Protein AF-X0YBT2-F1 (afdb_monomer_lite)

Radius of gyration: 21.62 Å; chains: 1; bounding box: 45×39×60 Å

Secondary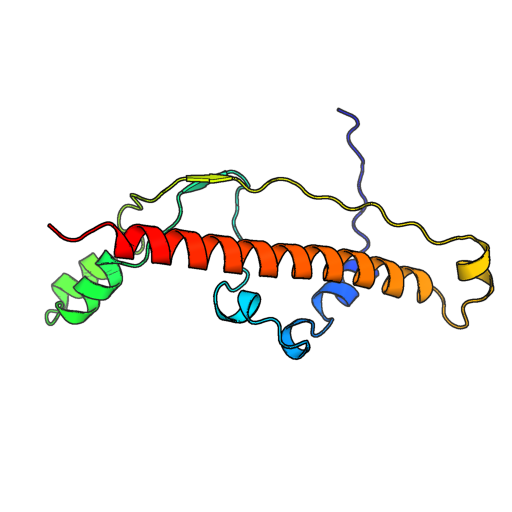 structure (DSSP, 8-state):
---------HHHHHHHHHS-GGGG--THHHHS-----S-SEEE----SHHHHHHHH--SHHHHHHHTSTT------EEE----PPP----HHHHHH-SSTTHHHHHHHHHHHHHHHHHHHHHHHHHHHHHHHHHHS---

Foldseek 3Di:
DPPPPDDDDPVLVVLLVPPPVVVVPQVLCVVPPDDDDPDQKDFDQDCDVLVVQVVVDPDPVSVVVSPPPCDDRPGDMGGHDDDDDDFDDDPVNCVPDPDHCPSVNVRSNVVVVVVSVVSSVVSVVVVVVVVVVVVPDDD

Sequence (139 aa):
MPTLDARVSMPLTGFVRSFPFDKQKKAGLIVAPKESVPSAVGTYKIRGQELADIHISDAAGDRSKANEIGAVVTGGTYETYPYSLGWFVSEREMREAAMALQPLKHAALSCAHALLLRHEVRVQTLAAATANATAIAPD

Structure (mmCIF, N/CA/C/O backbone):
data_AF-X0YBT2-F1
#
_entry.id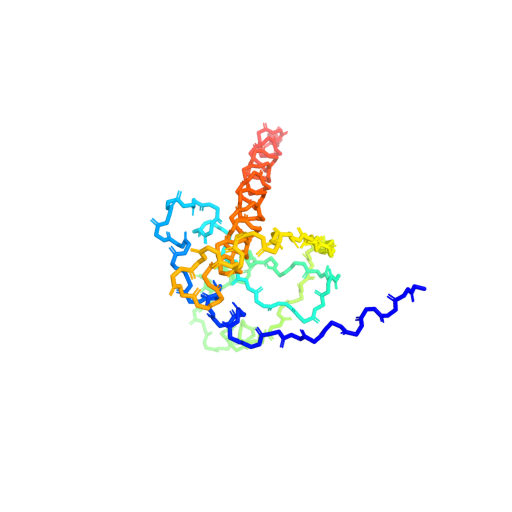   AF-X0YBT2-F1
#
loop_
_atom_site.group_PDB
_atom_site.id
_atom_site.type_symbol
_atom_site.label_atom_id
_atom_site.label_alt_id
_atom_site.label_comp_id
_atom_site.label_asym_id
_atom_site.label_entity_id
_atom_site.label_seq_id
_atom_site.pdbx_PDB_ins_code
_atom_site.Cartn_x
_atom_site.Cartn_y
_atom_site.Cartn_z
_atom_site.occupancy
_atom_site.B_iso_or_equiv
_atom_site.auth_seq_id
_atom_site.auth_comp_id
_atom_site.auth_asym_id
_atom_site.auth_atom_id
_atom_site.pdbx_PDB_model_num
ATOM 1 N N . MET A 1 1 ? -16.823 1.591 -19.562 1.00 34.88 1 MET A N 1
ATOM 2 C CA . MET A 1 1 ? -15.486 1.556 -18.930 1.00 34.88 1 MET A CA 1
ATOM 3 C C . MET A 1 1 ? -14.624 0.608 -19.741 1.00 34.88 1 MET A C 1
ATOM 5 O O . MET A 1 1 ? -15.108 -0.490 -19.989 1.00 34.88 1 MET A O 1
ATOM 9 N N . PRO A 1 2 ? -13.425 0.987 -20.209 1.00 33.88 2 PRO A N 1
ATOM 10 C CA . PRO A 1 2 ? -12.540 0.004 -20.814 1.00 33.88 2 PRO A CA 1
ATOM 11 C C . PRO A 1 2 ? -12.146 -1.002 -19.728 1.00 33.88 2 PRO A C 1
ATOM 13 O O . PRO A 1 2 ? -11.525 -0.641 -18.728 1.00 33.88 2 PRO A O 1
ATOM 16 N N . THR A 1 3 ? -12.562 -2.255 -19.898 1.00 39.53 3 THR A N 1
ATOM 17 C CA . THR A 1 3 ? -12.063 -3.401 -19.141 1.00 39.53 3 THR A CA 1
ATOM 18 C C . THR A 1 3 ? -10.612 -3.600 -19.553 1.00 39.53 3 THR A C 1
ATOM 20 O O . THR A 1 3 ? -10.318 -4.267 -20.542 1.00 39.53 3 THR A O 1
ATOM 23 N N . LEU A 1 4 ? -9.702 -2.928 -18.848 1.00 45.66 4 LEU A N 1
ATOM 24 C CA . LEU A 1 4 ? -8.281 -3.234 -18.905 1.00 45.66 4 LEU A CA 1
ATOM 25 C C . LEU A 1 4 ? -8.142 -4.688 -18.464 1.00 45.66 4 LEU A C 1
ATOM 27 O O . LEU A 1 4 ? -8.299 -5.000 -17.285 1.00 45.66 4 LEU A O 1
ATOM 31 N N . ASP A 1 5 ? -7.890 -5.563 -19.430 1.00 40.88 5 ASP A N 1
ATOM 32 C CA . ASP A 1 5 ? -7.554 -6.966 -19.223 1.00 40.88 5 ASP A CA 1
ATOM 33 C C . ASP A 1 5 ? -6.140 -7.008 -18.612 1.00 40.88 5 ASP A C 1
ATOM 35 O O . ASP A 1 5 ? -5.126 -7.274 -19.263 1.00 40.88 5 ASP A O 1
ATOM 39 N N . ALA A 1 6 ? -6.045 -6.548 -17.362 1.00 57.22 6 ALA A N 1
ATOM 40 C CA . ALA A 1 6 ? -4.801 -6.341 -16.650 1.00 57.22 6 ALA A CA 1
ATOM 41 C C . ALA A 1 6 ? -4.246 -7.710 -16.263 1.00 57.22 6 ALA A C 1
ATOM 43 O O . ALA A 1 6 ? -4.554 -8.263 -15.207 1.00 57.22 6 ALA A O 1
ATOM 44 N N . ARG A 1 7 ? -3.411 -8.278 -17.134 1.00 68.94 7 ARG A N 1
ATOM 45 C CA . ARG A 1 7 ? -2.660 -9.489 -16.809 1.00 68.94 7 ARG A CA 1
ATOM 46 C C . ARG A 1 7 ? -1.688 -9.169 -15.679 1.00 68.94 7 ARG A C 1
ATOM 48 O O . ARG A 1 7 ? -0.744 -8.397 -15.847 1.00 68.94 7 ARG A O 1
ATOM 55 N N . VAL A 1 8 ? -1.928 -9.764 -14.516 1.00 76.94 8 VAL A N 1
ATOM 56 C CA . VAL A 1 8 ? -1.062 -9.603 -13.348 1.00 76.94 8 VAL A CA 1
ATOM 57 C C . VAL A 1 8 ? 0.274 -10.290 -13.623 1.00 76.94 8 VAL A C 1
ATOM 59 O O . VAL A 1 8 ? 0.343 -11.502 -13.821 1.00 76.94 8 VAL A O 1
ATOM 62 N N . SER A 1 9 ? 1.357 -9.514 -13.624 1.00 82.94 9 SER A N 1
ATOM 63 C CA . SER A 1 9 ? 2.711 -10.058 -13.734 1.00 82.94 9 SER A CA 1
ATOM 64 C C . SER A 1 9 ? 3.145 -10.664 -12.400 1.00 82.94 9 SER A C 1
ATOM 66 O O . SER A 1 9 ? 3.625 -9.958 -11.513 1.00 82.94 9 SER A O 1
ATOM 68 N N . MET A 1 10 ? 3.013 -11.986 -12.266 1.00 85.06 10 MET A N 1
ATOM 69 C CA . MET A 1 10 ? 3.407 -12.717 -11.054 1.00 85.06 10 MET A CA 1
ATOM 70 C C . MET A 1 10 ? 4.856 -12.440 -10.600 1.00 85.06 10 MET A C 1
ATOM 72 O O . MET A 1 10 ? 5.048 -12.225 -9.401 1.00 85.06 10 MET A O 1
ATOM 76 N N . PRO A 1 11 ? 5.873 -12.358 -11.490 1.00 85.75 11 PRO A N 1
ATOM 77 C CA . PRO A 1 11 ? 7.245 -12.049 -11.078 1.00 85.75 11 PRO A CA 1
ATOM 78 C C . PRO A 1 11 ? 7.400 -10.654 -10.462 1.00 85.75 11 PRO A C 1
ATOM 80 O O . PRO A 1 11 ? 8.084 -10.493 -9.451 1.00 85.75 11 PRO A O 1
ATOM 83 N N . LEU A 1 12 ? 6.755 -9.640 -11.048 1.00 85.62 12 LEU A N 1
ATOM 84 C CA . LEU A 1 12 ? 6.819 -8.268 -10.537 1.00 85.62 12 LEU A CA 1
ATOM 85 C C . LEU A 1 12 ? 6.006 -8.123 -9.248 1.00 85.62 12 LEU A C 1
ATOM 87 O O . LEU A 1 12 ? 6.476 -7.507 -8.294 1.00 85.62 12 LEU A O 1
ATOM 91 N N . THR A 1 13 ? 4.824 -8.741 -9.181 1.00 87.31 13 THR A N 1
ATOM 92 C CA . THR A 1 13 ? 3.996 -8.756 -7.970 1.00 87.31 13 THR A CA 1
ATOM 93 C C . THR A 1 13 ? 4.713 -9.443 -6.808 1.00 87.31 13 THR A C 1
ATOM 95 O O . THR A 1 13 ? 4.731 -8.898 -5.704 1.00 87.31 13 THR A O 1
ATOM 98 N N . GLY A 1 14 ? 5.336 -10.602 -7.045 1.00 88.00 14 GLY A N 1
ATOM 99 C CA . GLY A 1 14 ? 6.124 -11.312 -6.036 1.00 88.00 14 GLY A CA 1
ATOM 100 C C . GLY A 1 14 ? 7.298 -10.472 -5.535 1.00 88.00 14 GLY A C 1
ATOM 101 O O . GLY A 1 14 ? 7.470 -10.317 -4.327 1.00 88.00 14 GLY A O 1
ATOM 102 N N . PHE A 1 15 ? 8.037 -9.845 -6.456 1.00 90.69 15 PHE A N 1
ATOM 103 C CA . PHE A 1 15 ? 9.142 -8.952 -6.115 1.00 90.69 15 PHE A CA 1
ATOM 104 C C . PHE A 1 15 ? 8.697 -7.788 -5.219 1.00 90.69 15 PHE A C 1
ATOM 106 O O . PHE A 1 15 ? 9.249 -7.617 -4.134 1.00 90.69 15 PHE A O 1
ATOM 113 N N . VAL A 1 16 ? 7.662 -7.037 -5.615 1.00 89.00 16 VAL A N 1
ATOM 114 C CA . VAL A 1 16 ? 7.165 -5.891 -4.832 1.00 89.00 16 VAL A CA 1
ATOM 115 C C . VAL A 1 16 ? 6.667 -6.324 -3.450 1.00 89.00 16 VAL A C 1
ATOM 117 O O . VAL A 1 16 ? 6.944 -5.641 -2.470 1.00 89.00 16 VAL A O 1
ATOM 120 N N . ARG A 1 17 ? 5.971 -7.464 -3.336 1.00 86.38 17 ARG A N 1
ATOM 121 C CA . ARG A 1 17 ? 5.488 -7.978 -2.039 1.00 86.38 17 ARG A CA 1
ATOM 122 C C . ARG A 1 17 ? 6.617 -8.418 -1.109 1.00 86.38 17 ARG A C 1
ATOM 124 O O . ARG A 1 17 ? 6.492 -8.253 0.098 1.00 86.38 17 ARG A O 1
ATOM 131 N N . SER A 1 18 ? 7.692 -8.973 -1.666 1.00 86.31 18 SER A N 1
ATOM 132 C CA . SER A 1 18 ? 8.875 -9.398 -0.904 1.00 86.31 18 SER A CA 1
ATOM 133 C C . SER A 1 18 ? 9.801 -8.248 -0.510 1.00 86.31 18 SER A C 1
ATOM 135 O O . SER A 1 18 ? 10.706 -8.437 0.302 1.00 86.31 18 SER A O 1
ATOM 137 N N . PHE A 1 19 ? 9.613 -7.065 -1.100 1.00 84.88 19 PHE A N 1
ATOM 138 C CA . PHE A 1 19 ? 10.490 -5.939 -0.845 1.00 84.88 19 PHE A CA 1
ATOM 139 C C . PHE A 1 19 ? 10.264 -5.410 0.584 1.00 84.88 19 PHE A C 1
ATOM 141 O O . PHE A 1 19 ? 9.123 -5.100 0.941 1.00 84.88 19 PHE A O 1
ATOM 148 N N . PRO A 1 20 ? 11.322 -5.286 1.408 1.00 82.06 20 PRO A N 1
ATOM 149 C CA . PRO A 1 20 ? 11.199 -4.970 2.829 1.00 82.06 20 PRO A CA 1
ATOM 150 C C . PRO A 1 20 ? 10.957 -3.470 3.056 1.00 82.06 20 PRO A C 1
ATOM 152 O O . PRO A 1 20 ? 11.824 -2.728 3.523 1.00 82.06 20 PRO A O 1
ATOM 155 N N . PHE A 1 21 ? 9.765 -3.002 2.685 1.00 76.19 21 PHE A N 1
ATOM 156 C CA . PHE A 1 21 ? 9.324 -1.624 2.916 1.00 76.19 21 PHE A CA 1
ATOM 157 C C . PHE A 1 21 ? 9.191 -1.289 4.408 1.00 76.19 21 PHE A C 1
ATOM 159 O O . PHE A 1 21 ? 9.362 -0.139 4.804 1.00 76.19 21 PHE A O 1
ATOM 166 N N . ASP A 1 22 ? 8.923 -2.294 5.235 1.00 66.19 22 ASP A N 1
ATOM 167 C CA . ASP A 1 22 ? 8.889 -2.232 6.698 1.00 66.19 22 ASP A CA 1
ATOM 168 C C . ASP A 1 22 ? 10.217 -1.738 7.296 1.00 66.19 22 ASP A C 1
ATOM 170 O O . ASP A 1 22 ? 10.229 -0.933 8.229 1.00 66.19 22 ASP A O 1
ATOM 174 N N . LYS A 1 23 ? 11.350 -2.116 6.692 1.00 67.81 23 LYS A N 1
ATOM 175 C CA . LYS A 1 23 ? 12.685 -1.663 7.118 1.00 67.81 23 LYS A CA 1
ATOM 176 C C . LYS A 1 23 ? 12.969 -0.191 6.792 1.00 67.81 23 LYS A C 1
ATOM 178 O O . LYS A 1 23 ? 13.963 0.354 7.268 1.00 67.81 23 LYS A O 1
ATOM 183 N N . GLN A 1 24 ? 12.105 0.487 6.030 1.00 65.88 24 GLN A N 1
ATOM 184 C CA . GLN A 1 24 ? 12.281 1.888 5.619 1.00 65.88 24 GLN A CA 1
ATOM 185 C C . GLN A 1 24 ? 11.747 2.923 6.636 1.00 65.88 24 GLN A C 1
ATOM 187 O O . GLN A 1 24 ? 11.526 4.078 6.270 1.00 65.88 24 GLN A O 1
ATOM 192 N N . LYS A 1 25 ? 11.566 2.541 7.913 1.00 64.25 25 LYS A N 1
ATOM 193 C CA . LYS A 1 25 ? 11.139 3.420 9.029 1.00 64.25 25 LYS A CA 1
ATOM 194 C C . LYS A 1 25 ? 9.819 4.163 8.765 1.00 64.25 25 LYS A C 1
ATOM 196 O O . LYS A 1 25 ? 9.723 5.374 8.954 1.00 64.25 25 LYS A O 1
ATOM 201 N N . LYS A 1 26 ? 8.795 3.447 8.303 1.00 68.44 26 LYS A N 1
ATOM 202 C CA . LYS A 1 26 ? 7.454 4.000 8.071 1.00 68.44 26 LYS A CA 1
ATOM 203 C C . LYS A 1 26 ? 6.565 3.696 9.280 1.00 68.44 26 LYS A C 1
ATOM 205 O O . LYS A 1 26 ? 6.170 2.551 9.482 1.00 68.44 26 LYS A O 1
ATOM 210 N N . ALA A 1 27 ? 6.321 4.703 10.119 1.00 72.44 27 ALA A N 1
ATOM 211 C CA . ALA A 1 27 ? 5.572 4.546 11.367 1.00 72.44 27 ALA A CA 1
ATOM 212 C C . ALA A 1 27 ? 4.098 4.200 11.112 1.00 72.44 27 ALA A C 1
ATOM 214 O O . ALA A 1 27 ? 3.492 3.466 11.891 1.00 72.44 27 ALA A O 1
ATOM 215 N N . GLY A 1 28 ? 3.534 4.665 9.997 1.00 75.12 28 GLY A N 1
ATOM 216 C CA . GLY A 1 28 ? 2.154 4.391 9.627 1.00 75.12 28 GLY A CA 1
ATOM 217 C C . GLY A 1 28 ? 1.863 2.907 9.436 1.00 75.12 28 GLY A C 1
ATOM 218 O O . GLY A 1 28 ? 0.782 2.478 9.807 1.00 75.12 28 GLY A O 1
ATOM 219 N N . LEU A 1 29 ? 2.813 2.099 8.951 1.00 76.25 29 LEU A N 1
ATOM 220 C CA . LEU A 1 29 ? 2.633 0.640 8.848 1.00 76.25 29 LEU A CA 1
ATOM 221 C C . LEU A 1 29 ? 2.669 -0.090 10.199 1.00 76.25 29 LEU A C 1
ATOM 223 O O . LEU A 1 29 ? 2.171 -1.208 10.290 1.00 76.25 29 LEU A O 1
ATOM 227 N N . ILE A 1 30 ? 3.265 0.521 11.225 1.00 77.38 30 ILE A N 1
ATOM 228 C CA . ILE A 1 30 ? 3.274 -0.010 12.595 1.00 77.38 30 ILE A CA 1
ATOM 229 C C . ILE A 1 30 ? 1.946 0.329 13.279 1.00 77.38 30 ILE A C 1
ATOM 231 O O . ILE A 1 30 ? 1.344 -0.525 13.920 1.00 77.38 30 ILE A O 1
ATOM 235 N N . VAL A 1 31 ? 1.485 1.573 13.122 1.00 75.69 31 VAL A N 1
ATOM 236 C CA . VAL A 1 31 ? 0.255 2.082 13.751 1.00 75.69 31 VAL A CA 1
ATOM 237 C C . VAL A 1 31 ? -1.004 1.553 13.057 1.00 75.69 31 VAL A C 1
ATOM 239 O O . VAL A 1 31 ? -1.988 1.235 13.717 1.00 75.69 31 VAL A O 1
ATOM 242 N N . ALA A 1 32 ? -0.976 1.450 11.729 1.00 79.06 32 ALA A N 1
ATOM 243 C CA . ALA A 1 32 ? -2.058 0.950 10.892 1.00 79.06 32 ALA A CA 1
ATOM 244 C C . ALA A 1 32 ? -1.514 -0.166 9.977 1.00 79.06 32 ALA A C 1
ATOM 246 O O . ALA A 1 32 ? -1.108 0.099 8.837 1.00 79.06 32 ALA A O 1
ATOM 247 N N . PRO A 1 33 ? -1.447 -1.416 10.472 1.00 78.88 33 PRO A N 1
ATOM 248 C CA . PRO A 1 33 ? -0.960 -2.540 9.686 1.00 78.88 33 PRO A CA 1
ATOM 249 C C . PRO A 1 33 ? -1.893 -2.838 8.509 1.00 78.88 33 PRO A C 1
ATOM 251 O O . PRO A 1 33 ? -3.095 -2.577 8.537 1.00 78.88 33 PRO A O 1
ATOM 254 N N . LYS A 1 34 ? -1.325 -3.410 7.445 1.00 80.25 34 LYS A N 1
ATOM 255 C CA . LYS A 1 34 ? -2.097 -3.818 6.268 1.00 80.25 34 LYS A CA 1
ATOM 256 C C . LYS A 1 34 ? -2.913 -5.065 6.595 1.00 80.25 34 LYS A C 1
ATOM 258 O O . LYS A 1 34 ? -2.334 -6.106 6.893 1.00 80.25 34 LYS A O 1
ATOM 263 N N . GLU A 1 35 ? -4.225 -4.980 6.426 1.00 79.44 35 GLU A N 1
ATOM 264 C CA . GLU A 1 35 ? -5.130 -6.126 6.504 1.00 79.44 35 GLU A CA 1
ATOM 265 C C . GLU A 1 35 ? -5.818 -6.368 5.158 1.00 79.44 35 GLU A C 1
ATOM 267 O O . GLU A 1 35 ? -6.077 -5.442 4.386 1.00 79.44 35 GLU A O 1
ATOM 272 N N . SER A 1 36 ? -6.089 -7.638 4.856 1.00 81.56 36 SER A N 1
ATOM 273 C CA . SER A 1 36 ? -6.846 -8.010 3.664 1.00 81.56 36 SER A CA 1
ATOM 274 C C . SER A 1 36 ? -8.334 -7.860 3.948 1.00 81.56 36 SER A C 1
ATOM 276 O O . SER A 1 36 ? -8.856 -8.522 4.841 1.00 81.56 36 SER A O 1
ATOM 278 N N . VAL A 1 37 ? -9.022 -7.046 3.150 1.00 80.50 37 VAL A N 1
ATOM 279 C CA . VAL A 1 37 ? -10.479 -6.883 3.209 1.00 80.50 37 VAL A CA 1
ATOM 280 C C . VAL A 1 37 ? -11.133 -7.438 1.940 1.00 80.50 37 VAL A C 1
ATOM 282 O O . VAL A 1 37 ? -10.558 -7.312 0.857 1.00 80.50 37 VAL A O 1
ATOM 285 N N . PRO A 1 38 ? -12.316 -8.071 2.041 1.00 77.38 38 PRO A N 1
ATOM 286 C CA . PRO A 1 38 ? -12.982 -8.695 0.896 1.00 77.38 38 PRO A CA 1
ATOM 287 C C . PRO A 1 38 ? -13.698 -7.690 -0.021 1.00 77.38 38 PRO A C 1
ATOM 289 O O . PRO A 1 38 ? -14.044 -8.040 -1.145 1.00 77.38 38 PRO A O 1
ATOM 292 N N . SER A 1 39 ? -13.938 -6.460 0.445 1.00 81.38 39 SER A N 1
ATOM 293 C CA . SER A 1 39 ? -14.692 -5.431 -0.275 1.00 81.38 39 SER A CA 1
ATOM 294 C C . SER A 1 39 ? -13.987 -4.078 -0.208 1.00 81.38 39 SER A C 1
ATOM 296 O O . SER A 1 39 ? -13.318 -3.765 0.775 1.00 81.38 39 SER A O 1
ATOM 298 N N . ALA A 1 40 ? -14.173 -3.267 -1.252 1.00 80.19 40 ALA A N 1
ATOM 299 C CA . ALA A 1 40 ? -13.715 -1.882 -1.299 1.00 80.19 40 ALA A CA 1
ATOM 300 C C . ALA A 1 40 ? -14.571 -0.943 -0.432 1.00 80.19 40 ALA A C 1
ATOM 302 O O . ALA A 1 40 ? -14.104 0.115 -0.025 1.00 80.19 40 ALA A O 1
ATOM 303 N N . VAL A 1 41 ? -15.816 -1.324 -0.141 1.00 83.50 41 VAL A N 1
ATOM 304 C CA . VAL A 1 41 ? -16.738 -0.572 0.720 1.00 83.50 41 VAL A CA 1
ATOM 305 C C . VAL A 1 41 ? -17.231 -1.489 1.828 1.00 83.50 41 VAL A C 1
ATOM 307 O O . VAL A 1 41 ? -17.612 -2.633 1.563 1.00 83.50 41 VAL A O 1
ATOM 310 N N . GLY A 1 42 ? -17.240 -0.998 3.063 1.00 82.50 42 GLY A N 1
ATOM 311 C CA . GLY A 1 42 ? -17.723 -1.769 4.202 1.00 82.50 42 GLY A CA 1
ATOM 312 C C . GLY A 1 42 ? -17.780 -0.959 5.489 1.00 82.50 42 GLY A C 1
ATOM 313 O O . GLY A 1 42 ? -17.745 0.269 5.475 1.00 82.50 42 GLY A O 1
ATOM 314 N N . THR A 1 43 ? -17.874 -1.655 6.616 1.00 77.06 43 THR A N 1
ATOM 315 C CA . THR A 1 43 ? -17.889 -1.062 7.957 1.00 77.06 43 THR A CA 1
ATOM 316 C C . THR A 1 43 ? -16.633 -1.452 8.729 1.00 77.06 43 THR A C 1
ATOM 318 O O . THR A 1 43 ? -16.162 -2.590 8.651 1.00 77.06 43 THR A O 1
ATOM 321 N N . TYR A 1 44 ? -16.048 -0.498 9.457 1.00 72.81 44 TYR A N 1
ATOM 322 C CA . TYR A 1 44 ? -14.892 -0.768 10.309 1.00 72.81 44 TYR A CA 1
ATOM 323 C C . TYR A 1 44 ? -15.291 -1.644 11.492 1.00 72.81 44 TYR A C 1
ATOM 325 O O . TYR A 1 44 ? -16.198 -1.279 12.238 1.00 72.81 44 TYR A O 1
ATOM 333 N N . LYS A 1 45 ? -14.542 -2.725 11.741 1.00 70.56 45 LYS A N 1
ATOM 334 C CA . LYS A 1 45 ? -14.622 -3.447 13.015 1.00 70.56 45 LYS A CA 1
ATOM 335 C C . LYS A 1 45 ? -13.914 -2.647 14.111 1.00 70.56 45 LYS A C 1
ATOM 337 O O . LYS A 1 45 ? -12.690 -2.681 14.210 1.00 70.56 45 LYS A O 1
ATOM 342 N N . ILE A 1 46 ? -14.679 -1.933 14.938 1.00 66.31 46 ILE A N 1
ATOM 343 C CA . ILE A 1 46 ? -14.148 -1.217 16.105 1.00 66.31 46 ILE A CA 1
ATOM 344 C C . ILE A 1 46 ? -13.945 -2.223 17.244 1.00 66.31 46 ILE A C 1
ATOM 346 O O . ILE A 1 46 ? -14.906 -2.713 17.830 1.00 66.31 46 ILE A O 1
ATOM 350 N N . ARG A 1 47 ? -12.686 -2.526 17.579 1.00 61.91 47 ARG A N 1
ATOM 351 C CA . ARG A 1 47 ? -12.326 -3.425 18.691 1.00 61.91 47 ARG A CA 1
ATOM 352 C C . ARG A 1 47 ? -12.253 -2.660 20.018 1.00 61.91 47 ARG A C 1
ATOM 354 O O . ARG A 1 47 ? -11.176 -2.509 20.578 1.00 61.91 47 ARG A O 1
ATOM 361 N N . GLY A 1 48 ? -13.381 -2.112 20.469 1.00 54.34 48 GLY A N 1
ATOM 362 C CA . GLY A 1 48 ? -13.475 -1.330 21.713 1.00 54.34 48 GLY A CA 1
ATOM 363 C C . GLY A 1 48 ? -14.185 -2.085 22.837 1.00 54.34 48 GLY A C 1
ATOM 364 O O . GLY A 1 48 ? -13.570 -2.419 23.844 1.00 54.34 48 GLY A O 1
ATOM 365 N N . GLN A 1 49 ? -15.469 -2.402 22.640 1.00 51.31 49 GLN A N 1
ATOM 366 C CA . GLN A 1 49 ? -16.279 -3.140 23.621 1.00 51.31 49 GLN A CA 1
ATOM 367 C C . GLN A 1 49 ? -15.768 -4.566 23.858 1.00 51.31 49 GLN A C 1
ATOM 369 O O . GLN A 1 49 ? -15.638 -4.969 25.006 1.00 51.31 49 GLN A O 1
ATOM 374 N N . GLU A 1 50 ? -15.345 -5.275 22.803 1.00 52.38 50 GLU A N 1
ATOM 375 C CA . GLU A 1 50 ? -14.774 -6.627 22.930 1.00 52.38 50 GLU A CA 1
ATOM 376 C C . GLU A 1 50 ? -13.543 -6.658 23.867 1.00 52.38 50 GLU A C 1
ATOM 378 O O . GLU A 1 50 ? -13.362 -7.618 24.607 1.00 52.38 50 GLU A O 1
ATOM 383 N N . LEU A 1 51 ? -12.705 -5.609 23.885 1.00 53.88 51 LEU A N 1
ATOM 384 C CA . LEU A 1 51 ? -11.541 -5.529 24.784 1.00 53.88 51 LEU A CA 1
ATOM 385 C C . LEU A 1 51 ? -11.935 -5.237 26.241 1.00 53.88 51 LEU A C 1
ATOM 387 O O . LEU A 1 51 ? -11.275 -5.735 27.154 1.00 53.88 51 LEU A O 1
ATOM 391 N N . ALA A 1 52 ? -12.998 -4.456 26.462 1.00 50.69 52 ALA A N 1
ATOM 392 C CA . ALA A 1 52 ? -13.537 -4.199 27.796 1.00 50.69 52 ALA A CA 1
ATOM 393 C C . ALA A 1 52 ? -14.195 -5.460 28.387 1.00 50.69 52 ALA A C 1
ATOM 395 O O . ALA A 1 52 ? -13.946 -5.789 29.544 1.00 50.69 52 ALA A O 1
ATOM 396 N N . ASP A 1 53 ? -14.941 -6.216 27.578 1.00 50.81 53 ASP A N 1
ATOM 397 C CA . ASP A 1 53 ? -15.620 -7.449 28.002 1.00 50.81 53 ASP A CA 1
ATOM 398 C C . ASP A 1 53 ? -14.632 -8.591 28.322 1.00 50.81 53 ASP A C 1
ATOM 400 O O . ASP A 1 53 ? -14.850 -9.373 29.254 1.00 50.81 53 ASP A O 1
ATOM 404 N N . ILE A 1 54 ? -13.489 -8.659 27.623 1.00 54.50 54 ILE A N 1
ATOM 405 C CA . ILE A 1 54 ? -12.400 -9.604 27.943 1.00 54.50 54 ILE A CA 1
ATOM 406 C C . ILE A 1 54 ? -11.851 -9.369 29.360 1.00 54.50 54 ILE A C 1
ATOM 408 O O . ILE A 1 54 ? -11.520 -10.334 30.045 1.00 54.50 54 ILE A O 1
ATOM 412 N N . HIS A 1 55 ? -11.790 -8.117 29.823 1.00 50.97 55 HIS A N 1
ATOM 413 C CA . HIS A 1 55 ? -11.310 -7.779 31.168 1.00 50.97 55 HIS A CA 1
ATOM 414 C C . HIS A 1 55 ? -12.322 -8.080 32.289 1.00 50.97 55 HIS A C 1
ATOM 416 O O . HIS A 1 55 ? -11.925 -8.116 33.451 1.00 50.97 55 HIS A O 1
ATOM 422 N N . ILE A 1 56 ? -13.605 -8.282 31.964 1.00 50.97 56 ILE A N 1
ATOM 423 C CA . ILE A 1 56 ? -14.699 -8.421 32.946 1.00 50.97 56 ILE A CA 1
ATOM 424 C C . ILE A 1 56 ? -15.219 -9.878 33.021 1.00 50.97 56 ILE A C 1
ATOM 426 O O . ILE A 1 56 ? -15.856 -10.263 34.001 1.00 50.97 56 ILE A O 1
ATOM 430 N N . SER A 1 57 ? -14.929 -10.728 32.026 1.00 52.00 57 SER A N 1
ATOM 431 C CA . SER A 1 57 ? -15.461 -12.103 31.945 1.00 52.00 57 SER A CA 1
ATOM 432 C C . SER A 1 57 ? -14.662 -13.155 32.749 1.00 52.00 57 SER A C 1
ATOM 434 O O . SER A 1 57 ? -13.851 -13.927 32.223 1.00 52.00 57 SER A O 1
ATOM 436 N N . ASP A 1 58 ? -14.947 -13.259 34.049 1.00 52.47 58 ASP A N 1
ATOM 437 C CA . ASP A 1 58 ? -14.367 -14.298 34.924 1.00 52.47 58 ASP A CA 1
ATOM 438 C C . ASP A 1 58 ? -15.072 -15.670 34.836 1.00 52.47 58 ASP A C 1
ATOM 440 O O . ASP A 1 58 ? -14.499 -16.693 35.218 1.00 52.47 58 ASP A O 1
ATOM 444 N N . ALA A 1 59 ? -16.282 -15.748 34.269 1.00 55.06 59 ALA A N 1
ATOM 445 C CA . ALA A 1 59 ? -17.033 -16.998 34.140 1.00 55.06 59 ALA A CA 1
ATOM 446 C C . ALA A 1 59 ? -16.894 -17.638 32.743 1.00 55.06 59 ALA A C 1
ATOM 448 O O . ALA A 1 59 ? -17.022 -16.980 31.710 1.00 55.06 59 ALA A O 1
ATOM 449 N N . ALA A 1 60 ? -16.711 -18.964 32.690 1.00 53.81 60 ALA A N 1
ATOM 450 C CA . ALA A 1 60 ? -16.590 -19.726 31.437 1.00 53.81 60 ALA A CA 1
ATOM 451 C C . ALA A 1 60 ? -17.806 -19.574 30.491 1.00 53.81 60 ALA A C 1
ATOM 453 O O . ALA A 1 60 ? -17.653 -19.692 29.276 1.00 53.81 60 ALA A O 1
ATOM 454 N N . GLY A 1 61 ? -18.994 -19.274 31.032 1.00 56.09 61 GLY A N 1
ATOM 455 C CA . GLY A 1 61 ? -20.207 -18.983 30.258 1.00 56.09 61 GLY A CA 1
ATOM 456 C C . GLY A 1 61 ? -20.183 -17.617 29.560 1.00 56.09 61 GLY A C 1
ATOM 457 O O . GLY A 1 61 ? -20.604 -17.523 28.410 1.00 56.09 61 GLY A O 1
ATOM 458 N N . ASP A 1 62 ? -19.610 -16.587 30.186 1.00 53.34 62 ASP A N 1
ATOM 459 C CA . ASP A 1 62 ? -19.470 -15.251 29.581 1.00 53.34 62 ASP A CA 1
ATOM 460 C C . ASP A 1 62 ? -18.397 -15.235 28.493 1.00 53.34 62 ASP A C 1
ATOM 462 O O . ASP A 1 62 ? -18.571 -14.603 27.451 1.00 53.34 62 ASP A O 1
ATOM 466 N N . ARG A 1 63 ? -17.345 -16.048 28.656 1.00 52.41 63 ARG A N 1
ATOM 467 C CA . ARG A 1 63 ? -16.356 -16.283 27.596 1.00 52.41 63 ARG A CA 1
ATOM 468 C 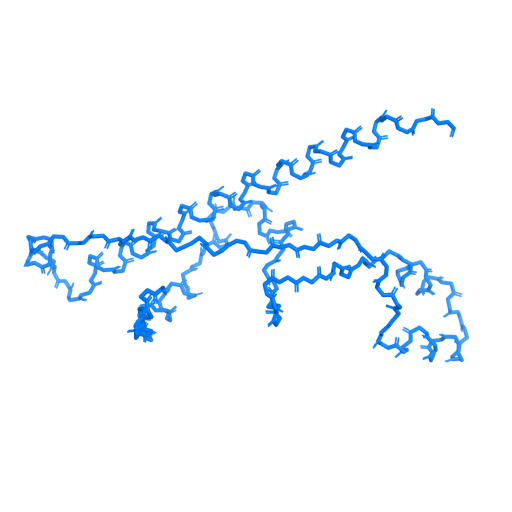C . ARG A 1 63 ? -16.970 -16.915 26.352 1.00 52.41 63 ARG A C 1
ATOM 470 O O . ARG A 1 63 ? -16.459 -16.677 25.270 1.00 52.41 63 ARG A O 1
ATOM 477 N N . SER A 1 64 ? -18.051 -17.695 26.470 1.00 52.44 64 SER A N 1
ATOM 478 C CA . SER A 1 64 ? -18.736 -18.273 25.302 1.00 52.44 64 SER A CA 1
ATOM 479 C C . SER A 1 64 ? -19.497 -17.224 24.483 1.00 52.44 64 SER A C 1
ATOM 481 O O . SER A 1 64 ? -19.465 -17.295 23.260 1.00 52.44 64 SER A O 1
ATOM 483 N N . LYS A 1 65 ? -20.076 -16.205 25.138 1.00 50.84 65 LYS A N 1
ATOM 484 C CA . LYS A 1 65 ? -20.728 -15.058 24.482 1.00 50.84 65 LYS A CA 1
ATOM 485 C C . LYS A 1 65 ? -19.719 -14.043 23.941 1.00 50.84 65 LYS A C 1
ATOM 487 O O . LYS A 1 65 ? -19.908 -13.532 22.848 1.00 50.84 65 LYS A O 1
ATOM 492 N N . ALA A 1 66 ? -18.613 -13.809 24.650 1.00 47.84 66 ALA A N 1
ATOM 493 C CA . ALA A 1 66 ? -17.484 -13.032 24.129 1.00 47.84 66 ALA A CA 1
ATOM 494 C C . ALA A 1 66 ? -16.760 -13.753 22.965 1.00 47.84 66 ALA A C 1
ATOM 496 O O . ALA A 1 66 ? -16.179 -13.105 22.097 1.00 47.84 66 ALA A O 1
ATOM 497 N N . ASN A 1 67 ? -16.828 -15.092 22.924 1.00 47.22 67 ASN A N 1
ATOM 498 C CA . ASN A 1 67 ? -16.344 -15.942 21.829 1.00 47.22 67 ASN A CA 1
ATOM 499 C C . ASN A 1 67 ? -17.378 -16.172 20.717 1.00 47.22 67 ASN A C 1
ATOM 501 O O . ASN A 1 67 ? -17.068 -16.899 19.768 1.00 47.22 67 ASN A O 1
ATOM 505 N N . GLU A 1 68 ? -18.570 -15.569 20.762 1.00 50.06 68 GLU A N 1
ATOM 506 C CA . GLU A 1 68 ? -19.355 -15.397 19.540 1.00 50.06 68 GLU A CA 1
ATOM 507 C C . GLU A 1 68 ? -18.609 -14.365 18.685 1.00 50.06 68 GLU A C 1
ATOM 509 O O . GLU A 1 68 ? -18.818 -13.156 18.768 1.00 50.06 68 GLU A O 1
ATOM 514 N N . ILE A 1 69 ? -17.632 -14.866 17.921 1.00 47.25 69 ILE A N 1
ATOM 515 C CA . ILE A 1 69 ? -16.758 -14.112 17.022 1.00 47.25 69 ILE A CA 1
ATOM 516 C C . ILE A 1 69 ? -17.647 -13.427 15.980 1.00 47.25 69 ILE A C 1
ATOM 518 O O . ILE A 1 69 ? -17.948 -13.980 14.925 1.00 47.25 69 ILE A O 1
ATOM 522 N N . GLY A 1 70 ? -18.107 -12.224 16.302 1.00 47.44 70 GLY A N 1
ATOM 523 C CA . GLY A 1 70 ? -19.098 -11.533 15.487 1.00 47.44 70 GLY A CA 1
ATOM 524 C C . GLY A 1 70 ? -19.894 -10.461 16.215 1.00 47.44 70 GLY A C 1
ATOM 525 O O . GLY A 1 70 ? -20.936 -10.076 15.688 1.00 47.44 70 GLY A O 1
ATOM 526 N N . ALA A 1 71 ? -19.437 -9.979 17.383 1.00 41.44 71 ALA A N 1
ATOM 527 C CA . ALA A 1 71 ? -20.082 -8.864 18.067 1.00 41.44 71 ALA A CA 1
ATOM 528 C C . ALA A 1 71 ? -20.384 -7.746 17.060 1.00 41.44 71 ALA A C 1
ATOM 530 O O . ALA A 1 71 ? -19.538 -7.379 16.233 1.00 41.44 71 ALA A O 1
ATOM 531 N N . VAL A 1 72 ? -21.639 -7.296 17.082 1.00 47.50 72 VAL A N 1
ATOM 532 C CA . VAL A 1 72 ? -22.223 -6.431 16.060 1.00 47.50 72 VAL A CA 1
ATOM 533 C C . VAL A 1 72 ? -21.351 -5.197 15.879 1.00 47.50 72 VAL A C 1
ATOM 535 O O . VAL A 1 72 ? -21.176 -4.370 16.770 1.00 47.50 72 VAL A O 1
ATOM 538 N N . VAL A 1 73 ? -20.796 -5.104 14.677 1.00 47.47 73 VAL A N 1
ATOM 539 C CA . VAL A 1 73 ? -19.917 -4.036 14.228 1.00 47.47 73 VAL A CA 1
ATOM 540 C C . VAL A 1 73 ? -20.758 -2.794 13.941 1.00 47.47 73 VAL A C 1
ATOM 542 O O . VAL A 1 73 ? -21.085 -2.495 12.795 1.00 47.47 73 VAL A O 1
ATOM 545 N N . THR A 1 74 ? -21.136 -2.050 14.976 1.00 48.94 74 THR A N 1
ATOM 546 C CA . THR A 1 74 ? -21.572 -0.659 14.806 1.00 48.94 74 THR A CA 1
ATOM 547 C C . THR A 1 74 ? -20.333 0.219 14.729 1.00 48.94 74 THR A C 1
ATOM 549 O O . THR A 1 74 ? -19.820 0.697 15.737 1.00 48.94 74 THR A O 1
ATOM 552 N N . GLY A 1 75 ? -19.807 0.371 13.516 1.00 55.06 75 GLY A N 1
ATOM 553 C CA . GLY A 1 75 ? -18.653 1.216 13.229 1.00 55.06 75 GLY A CA 1
ATOM 554 C C . GLY A 1 75 ? -18.905 2.169 12.067 1.00 55.06 75 GLY A C 1
ATOM 555 O O . GLY A 1 75 ? -19.855 2.003 11.301 1.00 55.06 75 GLY A O 1
ATOM 556 N N . GLY A 1 76 ? -18.030 3.170 11.931 1.00 64.19 76 GLY A N 1
ATOM 557 C CA . GLY A 1 76 ? -18.009 4.050 10.763 1.00 64.19 76 GLY A CA 1
ATOM 558 C C . GLY A 1 76 ? -17.815 3.259 9.464 1.00 64.19 76 GLY A C 1
ATOM 559 O O . GLY A 1 76 ? -17.220 2.178 9.451 1.00 64.19 76 GLY A O 1
ATOM 560 N N . THR A 1 77 ? -18.326 3.790 8.360 1.00 77.06 77 THR A N 1
ATOM 561 C CA . THR A 1 77 ? -18.140 3.197 7.032 1.00 77.06 77 THR A CA 1
ATOM 562 C C . THR A 1 77 ? -16.752 3.514 6.486 1.00 77.06 77 THR A C 1
ATOM 564 O O . THR A 1 77 ? -16.242 4.620 6.679 1.00 77.06 77 THR A O 1
ATOM 567 N N . TYR A 1 78 ? -16.162 2.568 5.762 1.00 79.44 78 TYR A N 1
ATOM 568 C CA . TYR A 1 78 ? -14.959 2.783 4.969 1.00 79.44 78 TYR A CA 1
ATOM 569 C C . TYR A 1 78 ? -15.255 2.647 3.481 1.00 79.44 78 TYR A C 1
ATOM 571 O O . TYR A 1 78 ? -16.088 1.846 3.058 1.00 79.44 78 TYR A O 1
ATOM 579 N N . GLU A 1 79 ? -14.504 3.405 2.693 1.00 83.25 79 GLU A N 1
ATOM 580 C CA . GLU A 1 79 ? -14.444 3.292 1.244 1.00 83.25 79 GLU A CA 1
ATOM 581 C C . GLU A 1 79 ? -12.971 3.351 0.824 1.00 83.25 79 GLU A C 1
ATOM 583 O O . GLU A 1 79 ? -12.220 4.248 1.221 1.00 83.25 79 GLU A O 1
ATOM 588 N N . THR A 1 80 ? -12.536 2.368 0.041 1.00 79.81 80 THR A N 1
ATOM 589 C CA . THR A 1 80 ? -11.212 2.337 -0.570 1.00 79.81 80 THR A CA 1
ATOM 590 C C . THR A 1 80 ? -11.322 2.831 -2.003 1.00 79.81 80 THR A C 1
ATOM 592 O O . THR A 1 80 ? -12.022 2.234 -2.821 1.00 79.81 80 THR A O 1
ATOM 595 N N . TYR A 1 81 ? -10.581 3.882 -2.334 1.00 77.69 81 TYR A N 1
ATOM 596 C CA . TYR A 1 81 ? -10.518 4.378 -3.703 1.00 77.69 81 TYR A CA 1
ATOM 597 C C . TYR A 1 81 ? -9.432 3.635 -4.494 1.00 77.69 81 TYR A C 1
ATOM 599 O O . TYR A 1 81 ? -8.298 3.518 -4.010 1.00 77.69 81 TYR A O 1
ATOM 607 N N . PRO A 1 82 ? -9.732 3.151 -5.714 1.00 73.50 82 PRO A N 1
ATOM 608 C CA . PRO A 1 82 ? -8.755 2.464 -6.546 1.00 73.50 82 PRO A CA 1
ATOM 609 C C . PRO A 1 82 ? -7.728 3.465 -7.089 1.00 73.50 82 PRO A C 1
ATOM 611 O O . PRO A 1 82 ? -7.930 4.111 -8.113 1.00 73.50 82 PRO A O 1
ATOM 614 N N . TYR A 1 83 ? -6.595 3.592 -6.400 1.00 76.00 83 TYR A N 1
ATOM 615 C CA . TYR A 1 83 ? -5.460 4.384 -6.873 1.00 76.00 83 TYR A CA 1
ATOM 616 C C . TYR A 1 83 ? -4.470 3.505 -7.633 1.00 76.00 83 TYR A C 1
ATOM 618 O O . TYR A 1 83 ? -3.490 3.015 -7.073 1.00 76.00 83 TYR A O 1
ATOM 626 N N . SER A 1 84 ? -4.721 3.316 -8.925 1.00 80.81 84 SER A N 1
ATOM 627 C CA . SER A 1 84 ? -3.756 2.707 -9.839 1.00 80.81 84 SER A CA 1
ATOM 628 C C . SER A 1 84 ? -2.798 3.769 -10.374 1.00 80.81 84 SER A C 1
ATOM 630 O O . SER A 1 84 ? -3.227 4.710 -11.041 1.00 80.81 84 SER A O 1
ATOM 632 N N . LEU A 1 85 ? -1.500 3.612 -10.111 1.00 84.25 85 LEU A N 1
ATOM 633 C CA . LEU A 1 85 ? -0.466 4.432 -10.738 1.00 84.25 85 LEU A CA 1
ATOM 634 C C . LEU A 1 85 ? 0.042 3.740 -12.004 1.00 84.25 85 LEU A C 1
ATOM 636 O O . LEU A 1 85 ? 0.435 2.573 -11.969 1.00 84.25 85 LEU A O 1
ATOM 640 N N . GLY A 1 86 ? 0.035 4.477 -13.113 1.00 83.31 86 GLY A N 1
ATOM 641 C CA . GLY A 1 86 ? 0.770 4.103 -14.313 1.00 83.31 86 GLY A CA 1
ATOM 642 C C . GLY A 1 86 ? 2.266 4.310 -14.105 1.00 83.31 86 GLY A C 1
ATOM 643 O O . GLY A 1 86 ? 2.690 5.135 -13.296 1.00 83.31 86 GLY A O 1
ATOM 644 N N . TRP A 1 87 ? 3.064 3.556 -14.844 1.00 82.94 87 TRP A N 1
ATOM 645 C CA . TRP A 1 87 ? 4.513 3.631 -14.791 1.00 82.94 87 TRP A CA 1
ATOM 646 C C . TRP A 1 87 ? 5.074 3.408 -16.186 1.00 82.94 87 TRP A C 1
ATOM 648 O O . TRP A 1 87 ? 4.501 2.665 -16.984 1.00 82.94 87 TRP A O 1
ATOM 658 N N . PHE A 1 88 ? 6.164 4.101 -16.488 1.00 85.69 88 PHE A N 1
ATOM 659 C CA . PHE A 1 88 ? 6.779 4.107 -17.805 1.00 85.69 88 PHE A CA 1
ATOM 660 C C . PHE A 1 88 ? 8.256 3.768 -17.667 1.00 85.69 88 PHE A C 1
ATOM 662 O O . PHE A 1 88 ? 8.938 4.296 -16.791 1.00 85.69 88 PHE A O 1
ATOM 669 N N . VAL A 1 89 ? 8.720 2.880 -18.537 1.00 86.31 89 VAL A N 1
ATOM 670 C CA . VAL A 1 89 ? 10.133 2.569 -18.720 1.00 86.31 89 VAL A CA 1
ATOM 671 C C . VAL A 1 89 ? 10.417 2.750 -20.201 1.00 86.31 89 VAL A C 1
ATOM 673 O O . VAL A 1 89 ? 9.746 2.147 -21.040 1.00 86.31 89 VAL A O 1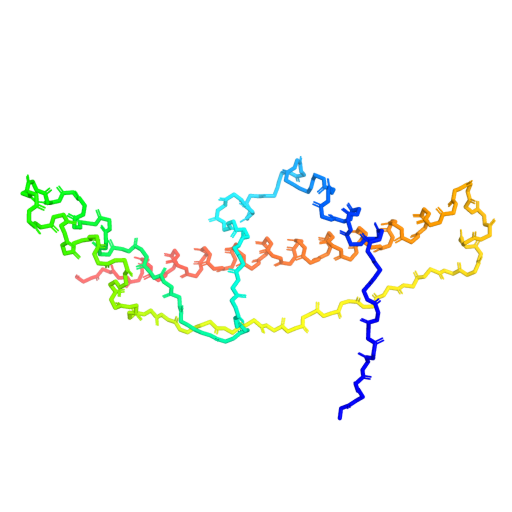
ATOM 676 N N . SER A 1 90 ? 11.387 3.595 -20.523 1.00 89.12 90 SER A N 1
ATOM 677 C CA . SER A 1 90 ? 11.767 3.864 -21.904 1.00 89.12 90 SER A CA 1
ATOM 678 C C . SER A 1 90 ? 12.478 2.667 -22.543 1.00 89.12 90 SER A C 1
ATOM 680 O O . SER A 1 90 ? 13.140 1.866 -21.880 1.00 89.12 90 SER A O 1
ATOM 682 N N . GLU A 1 91 ? 12.409 2.572 -23.873 1.00 87.88 91 GLU A N 1
ATOM 683 C CA . GLU A 1 91 ? 13.163 1.560 -24.627 1.00 87.88 91 GLU A CA 1
ATOM 684 C C . GLU A 1 91 ? 14.673 1.667 -24.397 1.00 87.88 91 GLU A C 1
ATOM 686 O O . GLU A 1 91 ? 15.380 0.660 -24.386 1.00 87.88 91 GLU A O 1
ATOM 691 N N . ARG A 1 92 ? 15.164 2.894 -24.190 1.00 91.00 92 ARG A N 1
ATOM 692 C CA . ARG A 1 92 ? 16.563 3.160 -23.869 1.00 91.00 92 ARG A CA 1
ATOM 693 C C . ARG A 1 92 ? 16.954 2.506 -22.546 1.00 91.00 92 ARG A C 1
ATOM 695 O O . ARG A 1 92 ? 17.916 1.748 -22.523 1.00 91.00 92 ARG A O 1
ATOM 702 N N . GLU A 1 93 ? 16.183 2.737 -21.484 1.00 87.25 93 GLU A N 1
ATOM 703 C CA . GLU A 1 93 ? 16.426 2.127 -20.168 1.00 87.25 93 GLU A CA 1
ATOM 704 C C . GLU A 1 93 ? 16.359 0.599 -20.228 1.00 87.25 93 GLU A C 1
ATOM 706 O O . GLU A 1 93 ? 17.147 -0.079 -19.575 1.00 87.25 93 GLU A O 1
ATOM 711 N N . MET A 1 94 ? 15.453 0.046 -21.040 1.00 88.81 94 MET A N 1
ATOM 712 C CA . MET A 1 94 ? 15.372 -1.401 -21.258 1.00 88.81 94 MET A CA 1
ATOM 713 C C . MET A 1 94 ? 16.597 -1.960 -21.991 1.00 88.81 94 MET A C 1
ATOM 715 O O . MET A 1 94 ? 17.028 -3.067 -21.674 1.00 88.81 94 MET A O 1
ATOM 719 N N . ARG A 1 95 ? 17.161 -1.217 -22.951 1.00 87.00 95 ARG A N 1
ATOM 720 C CA . ARG A 1 95 ? 18.337 -1.631 -23.736 1.00 87.00 95 ARG A CA 1
ATOM 721 C C . ARG A 1 95 ? 19.647 -1.493 -22.962 1.00 87.00 95 ARG A C 1
ATOM 723 O O . ARG A 1 95 ? 20.538 -2.316 -23.133 1.00 87.00 95 ARG A O 1
ATOM 730 N N . GLU A 1 96 ? 19.768 -0.451 -22.145 1.00 90.25 96 GLU A N 1
ATOM 731 C CA . GLU A 1 96 ? 20.970 -0.154 -21.352 1.00 90.25 96 GLU A CA 1
ATOM 732 C C . GLU A 1 96 ? 21.048 -0.981 -20.055 1.00 90.25 96 GLU A C 1
ATOM 734 O O . GLU A 1 96 ? 22.098 -1.032 -19.414 1.00 90.25 96 GLU A O 1
ATOM 739 N N . ALA A 1 97 ? 19.960 -1.642 -19.650 1.00 87.12 97 ALA A N 1
ATOM 740 C CA . ALA A 1 97 ? 19.932 -2.437 -18.431 1.00 87.12 97 ALA A CA 1
ATOM 741 C C . ALA A 1 97 ? 20.806 -3.694 -18.524 1.00 87.12 97 ALA A C 1
ATOM 743 O O . ALA A 1 97 ? 20.606 -4.555 -19.378 1.00 87.12 97 ALA A O 1
ATOM 744 N N . ALA A 1 98 ? 21.704 -3.855 -17.549 1.00 83.06 98 ALA A N 1
ATOM 745 C CA . ALA A 1 98 ? 22.539 -5.049 -17.416 1.00 83.06 98 ALA A CA 1
ATOM 746 C C . ALA A 1 98 ? 21.723 -6.325 -17.135 1.00 83.06 98 ALA A C 1
ATOM 748 O O . ALA A 1 98 ? 22.147 -7.427 -17.473 1.00 83.06 98 ALA A O 1
ATOM 749 N N . MET A 1 99 ? 20.550 -6.186 -16.507 1.00 84.81 99 MET A N 1
ATOM 750 C CA . MET A 1 99 ? 19.649 -7.294 -16.207 1.00 84.81 99 MET A CA 1
ATOM 751 C C . MET A 1 99 ? 18.256 -7.042 -16.771 1.00 84.81 99 MET A C 1
ATOM 753 O O . MET A 1 99 ? 17.632 -6.006 -16.516 1.00 84.81 99 MET A O 1
ATOM 757 N N . ALA A 1 100 ? 17.722 -8.056 -17.454 1.00 74.56 100 ALA A N 1
ATOM 758 C CA . ALA A 1 100 ? 16.334 -8.063 -17.888 1.00 74.56 100 ALA A CA 1
ATOM 759 C C . ALA A 1 100 ? 15.398 -7.816 -16.688 1.00 74.56 100 ALA A C 1
ATOM 761 O O . ALA A 1 100 ? 15.587 -8.369 -15.602 1.00 74.56 100 ALA A O 1
ATOM 762 N N . LEU A 1 101 ? 14.376 -6.979 -16.891 1.00 83.75 101 LEU A N 1
ATOM 763 C CA . LEU A 1 101 ? 13.377 -6.568 -15.892 1.00 83.75 101 LEU A CA 1
ATOM 764 C C . LEU A 1 101 ? 13.873 -5.643 -14.766 1.00 83.75 101 LEU A C 1
ATOM 766 O O . LEU A 1 101 ? 13.050 -5.235 -13.949 1.00 83.75 101 LEU A O 1
ATOM 770 N N . GLN A 1 102 ? 15.157 -5.282 -14.677 1.00 89.00 102 GLN A N 1
ATOM 771 C CA . GLN A 1 102 ? 15.630 -4.391 -13.607 1.00 89.00 102 GLN A CA 1
ATOM 772 C C . GLN A 1 102 ? 15.001 -2.986 -13.660 1.00 89.00 102 GLN A C 1
ATOM 774 O O . GLN A 1 102 ? 14.492 -2.546 -12.625 1.00 89.00 102 GLN A O 1
ATOM 779 N N . PRO A 1 103 ? 14.925 -2.308 -14.823 1.00 90.44 103 PRO A N 1
ATOM 780 C CA . PRO A 1 103 ? 14.210 -1.036 -14.924 1.00 90.44 103 PRO A CA 1
ATOM 781 C C . PRO A 1 103 ? 12.744 -1.188 -14.519 1.00 90.44 103 PRO A C 1
ATOM 783 O O . PRO A 1 103 ? 12.186 -0.340 -13.824 1.00 90.44 103 PRO A O 1
ATOM 786 N N . LEU A 1 104 ? 12.147 -2.334 -14.875 1.00 89.94 104 LEU A N 1
ATOM 787 C CA . LEU A 1 104 ? 10.765 -2.614 -14.537 1.00 89.94 104 LEU A CA 1
ATOM 788 C C . LEU A 1 104 ? 10.564 -2.759 -13.014 1.00 89.94 104 LEU A C 1
ATOM 790 O O . LEU A 1 104 ? 9.642 -2.213 -12.415 1.00 89.94 104 LEU A O 1
ATOM 794 N N . LYS A 1 105 ? 11.473 -3.469 -12.350 1.00 90.50 105 LYS A N 1
ATOM 795 C CA . LYS A 1 105 ? 11.478 -3.600 -10.890 1.00 90.50 105 LYS A CA 1
ATOM 796 C C . LYS A 1 105 ? 11.633 -2.245 -10.201 1.00 90.50 105 LYS A C 1
ATOM 798 O O . LYS A 1 105 ? 10.901 -1.973 -9.254 1.00 90.50 105 LYS A O 1
ATOM 803 N N . HIS A 1 106 ? 12.541 -1.392 -10.676 1.00 90.06 106 HIS A N 1
ATOM 804 C CA . HIS A 1 106 ? 12.743 -0.060 -10.102 1.00 90.06 106 HIS A CA 1
ATOM 805 C C . HIS A 1 106 ? 11.497 0.814 -10.227 1.00 90.06 106 HIS A C 1
ATOM 807 O O . HIS A 1 106 ? 11.065 1.402 -9.239 1.00 90.06 106 HIS A O 1
ATOM 813 N N . ALA A 1 107 ? 10.873 0.855 -11.401 1.00 90.44 107 ALA A N 1
ATOM 814 C CA . ALA A 1 107 ? 9.685 1.671 -11.595 1.00 90.44 107 ALA A CA 1
ATOM 815 C C . ALA A 1 107 ? 8.473 1.144 -10.793 1.00 90.44 107 ALA A C 1
ATOM 817 O O . ALA A 1 107 ? 7.753 1.938 -10.184 1.00 90.44 107 ALA A O 1
ATOM 818 N N . ALA A 1 108 ? 8.316 -0.179 -10.660 1.00 89.62 108 ALA A N 1
ATOM 819 C CA . ALA A 1 108 ? 7.321 -0.766 -9.760 1.00 89.62 108 ALA A CA 1
ATOM 820 C C . ALA A 1 108 ? 7.560 -0.387 -8.281 1.00 89.62 108 ALA A C 1
ATOM 822 O O . ALA A 1 108 ? 6.607 -0.070 -7.563 1.00 89.62 108 ALA A O 1
ATOM 823 N N . LEU A 1 109 ? 8.821 -0.368 -7.822 1.00 90.50 109 LEU A N 1
ATOM 824 C CA . LEU A 1 109 ? 9.170 0.088 -6.469 1.00 90.50 109 LEU A CA 1
ATOM 825 C C . LEU A 1 109 ? 8.894 1.577 -6.270 1.00 90.50 109 LEU A C 1
ATOM 827 O O . LEU A 1 109 ? 8.394 1.950 -5.210 1.00 90.50 109 LEU A O 1
ATOM 831 N N . SER A 1 110 ? 9.163 2.418 -7.269 1.00 90.00 110 SER A N 1
ATOM 832 C CA . SER A 1 110 ? 8.859 3.851 -7.209 1.00 90.00 110 SER A CA 1
ATOM 833 C C . SER A 1 110 ? 7.365 4.098 -6.999 1.00 90.00 110 SER A C 1
ATOM 835 O O . SER A 1 110 ? 6.986 4.854 -6.102 1.00 90.00 110 SER A O 1
ATOM 837 N N . CYS A 1 111 ? 6.501 3.405 -7.748 1.00 90.06 111 CYS A N 1
ATOM 838 C CA . CYS A 1 111 ? 5.052 3.482 -7.551 1.00 90.06 111 CYS A CA 1
ATOM 839 C C . CYS A 1 111 ? 4.624 2.968 -6.172 1.00 90.06 111 CYS A C 1
ATOM 841 O O . CYS A 1 111 ? 3.834 3.622 -5.489 1.00 90.06 111 CYS A O 1
ATOM 843 N N . ALA A 1 112 ? 5.161 1.826 -5.732 1.00 88.94 112 ALA A N 1
ATOM 844 C CA . ALA A 1 112 ? 4.863 1.280 -4.410 1.00 88.94 112 ALA A CA 1
ATOM 845 C C . ALA A 1 112 ? 5.283 2.243 -3.285 1.00 88.94 112 ALA A C 1
ATOM 847 O O . ALA A 1 112 ? 4.524 2.459 -2.340 1.00 88.94 112 ALA A O 1
ATOM 848 N N . HIS A 1 113 ? 6.449 2.878 -3.408 1.00 88.00 113 HIS A N 1
ATOM 849 C CA . HIS A 1 113 ? 6.943 3.845 -2.433 1.00 88.00 113 HIS A CA 1
ATOM 850 C C . HIS A 1 113 ? 6.101 5.130 -2.415 1.00 88.00 113 HIS A C 1
ATOM 852 O O . HIS A 1 113 ? 5.795 5.635 -1.337 1.00 88.00 113 HIS A O 1
ATOM 858 N N . ALA A 1 114 ? 5.644 5.620 -3.572 1.00 88.19 114 ALA A N 1
ATOM 859 C CA . ALA A 1 114 ? 4.723 6.757 -3.643 1.00 88.19 114 ALA A CA 1
ATOM 860 C C . ALA A 1 114 ? 3.385 6.463 -2.937 1.00 88.19 114 ALA A C 1
ATOM 862 O O . ALA A 1 114 ? 2.898 7.281 -2.152 1.00 88.19 114 ALA A O 1
ATOM 863 N N . LEU A 1 115 ? 2.817 5.271 -3.153 1.00 87.94 115 LEU A N 1
ATOM 864 C CA . LEU A 1 115 ? 1.603 4.831 -2.455 1.00 87.94 115 LEU A CA 1
ATOM 865 C C . LEU A 1 115 ? 1.827 4.692 -0.942 1.00 87.94 115 LEU A C 1
ATOM 867 O O . LEU A 1 115 ? 0.956 5.065 -0.158 1.00 87.94 115 LEU A O 1
ATOM 871 N N . LEU A 1 116 ? 3.000 4.214 -0.521 1.00 87.12 116 LEU A N 1
ATOM 872 C CA . LEU A 1 116 ? 3.367 4.131 0.895 1.00 87.12 116 LEU A CA 1
ATOM 873 C C . LEU A 1 116 ? 3.530 5.508 1.543 1.00 87.12 116 LEU A C 1
ATOM 875 O O . LEU A 1 116 ? 3.047 5.714 2.649 1.00 87.12 116 LEU A O 1
ATOM 879 N N . LEU A 1 117 ? 4.158 6.472 0.870 1.00 87.38 117 LEU A N 1
ATOM 880 C CA . LEU A 1 117 ? 4.248 7.845 1.378 1.00 87.38 117 LEU A CA 1
ATOM 881 C C . LEU A 1 117 ? 2.864 8.468 1.550 1.00 87.38 117 LEU A C 1
ATOM 883 O O . LEU A 1 117 ? 2.587 9.112 2.560 1.00 87.38 117 LEU A O 1
ATOM 887 N N . ARG A 1 118 ? 1.964 8.225 0.597 1.00 86.69 118 ARG A N 1
ATOM 888 C CA . ARG A 1 118 ? 0.574 8.657 0.715 1.00 86.69 118 ARG A CA 1
ATOM 889 C C . ARG A 1 118 ? -0.142 7.994 1.894 1.00 86.69 118 ARG A C 1
ATOM 891 O O . ARG A 1 118 ? -0.910 8.662 2.583 1.00 86.69 118 ARG A O 1
ATOM 898 N N . HIS A 1 119 ? 0.111 6.707 2.128 1.00 87.12 119 HIS A N 1
ATOM 899 C CA . HIS A 1 119 ? -0.395 5.997 3.300 1.00 87.12 119 HIS A CA 1
ATOM 900 C C . HIS A 1 119 ? 0.078 6.656 4.603 1.00 87.12 119 HIS A C 1
ATO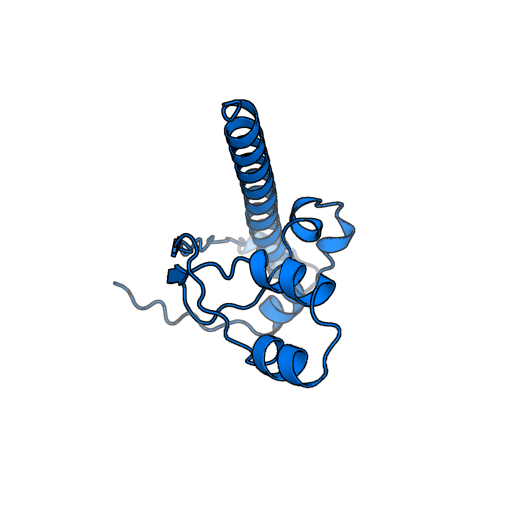M 902 O O . HIS A 1 119 ? -0.753 6.953 5.455 1.00 87.12 119 HIS A O 1
ATOM 908 N N . GLU A 1 120 ? 1.370 6.972 4.731 1.00 86.81 120 GLU A N 1
ATOM 909 C CA . GLU A 1 120 ? 1.904 7.671 5.911 1.00 86.81 120 GLU A CA 1
ATOM 910 C C . GLU A 1 120 ? 1.193 9.002 6.167 1.00 86.81 120 GLU A C 1
ATOM 912 O O . GLU A 1 120 ? 0.730 9.254 7.279 1.00 86.81 120 GLU A O 1
ATOM 917 N N . VAL A 1 121 ? 1.041 9.828 5.128 1.00 87.69 121 VAL A N 1
ATOM 918 C CA . VAL A 1 121 ? 0.341 11.117 5.237 1.00 87.69 121 VAL A CA 1
ATOM 919 C C . VAL A 1 121 ? -1.111 10.914 5.666 1.00 87.69 121 VAL A C 1
ATOM 921 O O . VAL A 1 121 ? -1.629 11.670 6.490 1.00 87.69 121 VAL A O 1
ATOM 924 N N . ARG A 1 122 ? -1.784 9.875 5.153 1.00 86.19 122 ARG A N 1
ATOM 925 C CA . ARG A 1 122 ? -3.163 9.570 5.544 1.00 86.19 122 ARG A CA 1
ATOM 926 C C . ARG A 1 122 ? -3.257 9.150 7.009 1.00 86.19 122 ARG A C 1
ATOM 928 O O . ARG A 1 122 ? -4.145 9.647 7.696 1.00 86.19 122 ARG A O 1
ATOM 935 N N . VAL A 1 123 ? -2.353 8.296 7.490 1.00 84.94 123 VAL A N 1
ATOM 936 C CA . VAL A 1 123 ? -2.312 7.880 8.902 1.00 84.94 123 VAL A CA 1
ATOM 937 C C . VAL A 1 123 ? -2.064 9.081 9.814 1.00 84.94 123 VAL A C 1
ATOM 939 O O . VAL A 1 123 ? -2.791 9.260 10.786 1.00 8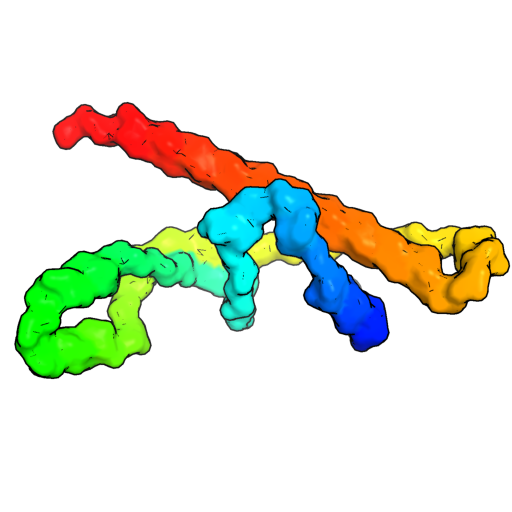4.94 123 VAL A O 1
ATOM 942 N N . GLN A 1 124 ? -1.112 9.951 9.471 1.00 84.75 124 GLN A N 1
ATOM 943 C CA . GLN A 1 124 ? -0.844 11.178 10.231 1.00 84.75 124 GLN A CA 1
ATOM 944 C C . GLN A 1 124 ? -2.060 12.112 10.267 1.00 84.75 124 GLN A C 1
ATOM 946 O O . GLN A 1 124 ? -2.409 12.633 11.323 1.00 84.75 124 GLN A O 1
ATOM 951 N N . THR A 1 125 ? -2.736 12.283 9.129 1.00 84.75 125 THR A N 1
ATOM 952 C CA . THR A 1 125 ? -3.947 13.114 9.029 1.00 84.75 125 THR A CA 1
ATOM 953 C C . THR A 1 125 ? -5.072 12.567 9.909 1.00 84.75 125 THR A C 1
ATOM 955 O O . THR A 1 125 ? -5.743 13.333 10.596 1.00 84.75 125 THR A O 1
ATOM 958 N N . LEU A 1 126 ? -5.272 11.245 9.909 1.00 79.12 126 LEU A N 1
ATOM 959 C CA . LEU A 1 126 ? -6.257 10.589 10.771 1.00 79.12 126 LEU A CA 1
ATOM 960 C C . LEU A 1 126 ? -5.894 10.747 12.251 1.00 79.12 126 LEU A C 1
ATOM 962 O O . LEU A 1 126 ? -6.751 11.128 13.038 1.00 79.12 126 LEU A O 1
ATOM 966 N N . ALA A 1 127 ? -4.629 10.531 12.620 1.00 77.94 127 ALA A N 1
ATOM 967 C CA . ALA A 1 127 ? -4.164 10.706 13.994 1.00 77.94 127 ALA A CA 1
ATOM 968 C C . ALA A 1 127 ? -4.380 12.145 14.501 1.00 77.94 127 ALA A C 1
ATOM 970 O O . ALA A 1 127 ? -4.873 12.336 15.612 1.00 77.94 127 ALA A O 1
ATOM 971 N N . ALA A 1 128 ? -4.082 13.151 13.673 1.00 75.44 128 ALA A N 1
ATOM 972 C CA . ALA A 1 128 ? -4.313 14.556 14.003 1.00 75.44 128 ALA A CA 1
ATOM 973 C C . ALA A 1 128 ? -5.810 14.889 14.152 1.00 75.44 128 ALA A C 1
ATOM 975 O O . ALA A 1 128 ? -6.197 15.586 15.089 1.00 75.44 128 ALA A O 1
ATOM 976 N N . ALA A 1 129 ? -6.663 14.369 13.263 1.00 73.56 129 ALA A N 1
ATOM 977 C CA . ALA A 1 129 ? -8.110 14.561 13.351 1.00 73.56 129 ALA A CA 1
ATOM 978 C C . ALA A 1 129 ? -8.699 13.935 14.627 1.00 73.56 129 ALA A C 1
ATOM 980 O O . ALA A 1 129 ? -9.510 14.571 15.300 1.00 73.56 129 ALA A O 1
ATOM 981 N N . THR A 1 130 ? -8.251 12.730 14.996 1.00 69.19 130 THR A N 1
ATOM 982 C CA . THR A 1 130 ? -8.673 12.060 16.234 1.00 69.19 130 THR A CA 1
ATOM 983 C C . THR A 1 130 ? -8.232 12.838 17.472 1.00 69.19 130 THR A C 1
ATOM 985 O O . THR A 1 130 ? -9.045 13.049 18.367 1.00 69.19 130 THR A O 1
ATOM 988 N N . ALA A 1 131 ? -6.985 13.325 17.509 1.00 61.78 131 ALA A N 1
ATOM 989 C CA . ALA A 1 131 ? -6.478 14.120 18.629 1.00 61.78 131 ALA A CA 1
ATOM 990 C C . ALA A 1 131 ? -7.289 15.413 18.843 1.00 61.78 131 ALA A C 1
ATOM 992 O O . ALA A 1 131 ? -7.623 15.761 19.977 1.00 61.78 131 ALA A O 1
ATOM 993 N N . ASN A 1 132 ? -7.668 16.091 17.755 1.00 59.66 132 ASN A N 1
ATOM 994 C CA . ASN A 1 132 ? -8.504 17.291 17.822 1.00 59.66 132 ASN A CA 1
ATOM 995 C C . ASN A 1 132 ? -9.931 16.983 18.296 1.00 59.66 132 ASN A C 1
ATOM 997 O O . ASN A 1 132 ? -10.483 17.750 19.079 1.00 59.66 132 ASN A O 1
ATOM 1001 N N . ALA A 1 133 ? -10.520 15.860 17.875 1.00 56.78 133 ALA A N 1
ATOM 1002 C CA . ALA A 1 133 ? -11.847 15.449 18.338 1.00 56.78 133 ALA A CA 1
ATOM 1003 C C . ALA A 1 133 ? -11.867 15.154 19.849 1.00 56.78 133 ALA A C 1
ATOM 1005 O O . ALA A 1 133 ? -12.815 15.532 20.532 1.00 56.78 133 ALA A O 1
ATOM 1006 N N . THR A 1 134 ? -10.803 14.551 20.391 1.00 52.19 134 THR A N 1
ATOM 1007 C CA . THR A 1 134 ? -10.669 14.311 21.839 1.00 52.19 134 THR A CA 1
ATOM 1008 C C . THR A 1 134 ? -10.372 15.574 22.649 1.00 52.19 134 THR A C 1
ATOM 1010 O O . THR A 1 134 ? -10.719 15.628 23.821 1.00 52.19 134 THR A O 1
ATOM 1013 N N . ALA A 1 135 ? -9.764 16.601 22.048 1.00 46.97 135 ALA A N 1
ATOM 1014 C CA . ALA A 1 135 ? -9.496 17.875 22.721 1.00 46.97 135 ALA A CA 1
ATOM 1015 C C . ALA A 1 135 ? -10.745 18.773 22.845 1.00 46.97 135 ALA A C 1
ATOM 1017 O O . ALA A 1 135 ? -10.769 19.673 23.679 1.00 46.97 135 ALA A O 1
ATOM 1018 N N . ILE A 1 136 ? -11.768 18.534 22.016 1.00 47.25 136 ILE A N 1
ATOM 1019 C CA . ILE A 1 136 ? -13.021 19.307 21.974 1.00 47.25 136 ILE A CA 1
ATOM 1020 C C . ILE A 1 136 ? -14.115 18.680 22.857 1.00 47.25 136 ILE A C 1
ATOM 1022 O O . ILE A 1 136 ? -15.128 19.323 23.105 1.00 47.25 136 ILE A O 1
ATOM 1026 N N . ALA A 1 137 ? -13.907 17.474 23.396 1.00 42.50 137 ALA A N 1
ATOM 1027 C CA . ALA A 1 137 ? -14.820 16.867 24.362 1.00 42.50 137 ALA A CA 1
ATOM 1028 C C . ALA A 1 137 ? -14.349 17.063 25.820 1.00 42.50 137 ALA A C 1
ATOM 1030 O O . ALA A 1 137 ? -13.791 16.137 26.412 1.00 42.50 137 ALA A O 1
ATOM 1031 N N . PRO A 1 138 ? -14.589 18.240 26.422 1.00 44.47 138 PRO A N 1
ATOM 1032 C CA . PRO A 1 138 ? -14.824 18.342 27.848 1.00 44.47 138 PRO A CA 1
ATOM 1033 C C . PRO A 1 138 ? -16.250 18.854 28.091 1.00 44.47 138 PRO A C 1
ATOM 1035 O O . PRO A 1 138 ? -16.493 20.050 27.975 1.00 44.47 138 PRO A O 1
ATOM 1038 N N . ASP A 1 139 ? -17.149 17.937 28.446 1.00 38.00 139 ASP A N 1
ATOM 1039 C CA . ASP A 1 139 ? -18.349 18.200 29.251 1.00 38.00 139 ASP A CA 1
ATOM 1040 C C . ASP A 1 139 ? -18.429 17.122 30.342 1.00 38.00 139 ASP A C 1
ATOM 1042 O O . ASP A 1 139 ? -18.304 15.921 29.993 1.00 38.00 139 ASP A O 1
#

InterPro domains:
  IPR053738 Lambda phage major capsid assembly [G3DSA:3.90.1690.10] (2-137)

Organism: NCBI:txid412755

pLDDT: mean 71.73, std 16.4, range [33.88, 91.0]